Protein AF-A0A8S2FFG0-F1 (afdb_monomer_lite)

Radius of gyration: 12.57 Å; chains: 1; bounding box: 26×32×30 Å

Structure (mmCIF, N/CA/C/O backbone):
data_AF-A0A8S2FFG0-F1
#
_entry.id   AF-A0A8S2FFG0-F1
#
loop_
_atom_site.group_PDB
_atom_site.id
_atom_site.type_symbol
_atom_site.label_atom_id
_atom_site.label_alt_id
_atom_site.label_comp_id
_atom_site.label_asym_id
_atom_site.label_entity_id
_atom_site.label_seq_id
_atom_site.pdbx_PDB_ins_code
_atom_site.Cartn_x
_atom_site.Cartn_y
_atom_site.Cartn_z
_atom_site.occupancy
_atom_site.B_iso_or_equiv
_atom_site.auth_seq_id
_atom_site.auth_comp_id
_atom_site.auth_asym_id
_atom_site.auth_atom_id
_atom_site.pdbx_PDB_model_num
ATOM 1 N N . GLU A 1 1 ? 0.213 -14.951 -8.960 1.00 55.38 1 GLU A N 1
ATOM 2 C CA . GLU A 1 1 ? 1.531 -14.488 -9.467 1.00 55.38 1 GLU A CA 1
ATOM 3 C C . GLU A 1 1 ? 1.613 -12.985 -9.790 1.00 55.38 1 GLU A C 1
ATOM 5 O O . GLU A 1 1 ? 2.652 -12.397 -9.523 1.00 55.38 1 GLU A O 1
ATOM 10 N N . ALA A 1 2 ? 0.573 -12.328 -10.330 1.00 55.78 2 ALA A N 1
ATOM 11 C CA . ALA A 1 2 ? 0.643 -10.909 -10.733 1.00 55.78 2 ALA A CA 1
ATOM 12 C C . ALA A 1 2 ? 1.008 -9.929 -9.596 1.00 55.78 2 ALA A C 1
ATOM 14 O O . ALA A 1 2 ? 1.863 -9.069 -9.787 1.00 55.78 2 ALA A O 1
ATOM 15 N N . ALA A 1 3 ? 0.434 -10.112 -8.401 1.00 56.66 3 ALA A N 1
ATOM 16 C CA . ALA A 1 3 ? 0.767 -9.329 -7.203 1.00 56.66 3 ALA A CA 1
ATOM 17 C C . ALA A 1 3 ? 2.257 -9.425 -6.837 1.00 56.66 3 ALA A C 1
ATOM 19 O O . ALA A 1 3 ? 2.892 -8.440 -6.473 1.00 56.66 3 ALA A O 1
ATOM 20 N N . TRP A 1 4 ? 2.827 -10.621 -6.997 1.00 59.12 4 TRP A N 1
ATOM 21 C CA . TRP A 1 4 ? 4.222 -10.903 -6.680 1.00 59.12 4 TRP A CA 1
ATOM 22 C 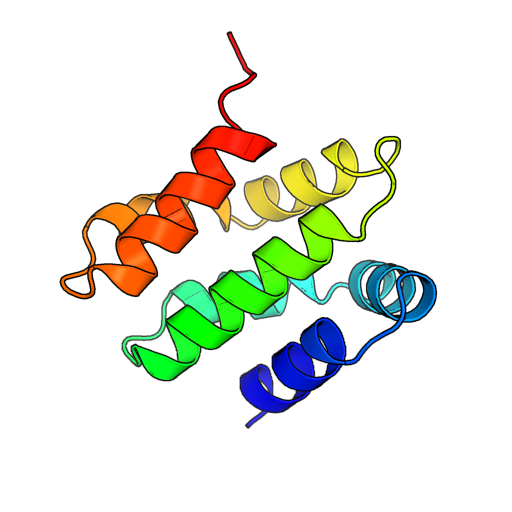C . TRP A 1 4 ? 5.174 -10.248 -7.688 1.00 59.12 4 TRP A C 1
ATOM 24 O O . TRP A 1 4 ? 6.183 -9.666 -7.299 1.00 59.12 4 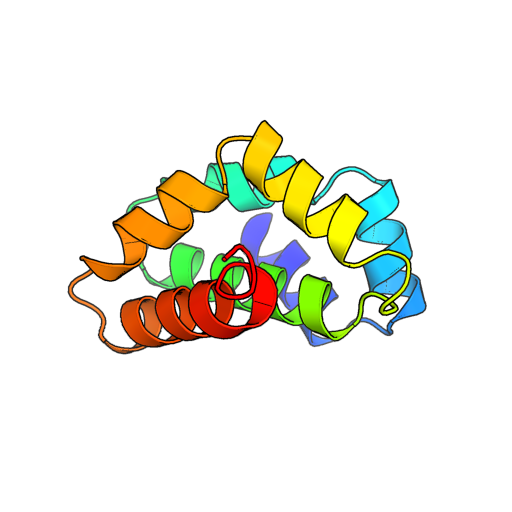TRP A O 1
ATOM 34 N N . CYS A 1 5 ? 4.821 -10.257 -8.979 1.00 57.38 5 CYS A N 1
ATOM 35 C CA . CYS A 1 5 ? 5.570 -9.523 -10.002 1.00 57.38 5 CYS A CA 1
ATOM 36 C C . CYS A 1 5 ? 5.526 -8.007 -9.775 1.00 57.38 5 CYS A C 1
ATOM 38 O O . CYS A 1 5 ? 6.563 -7.358 -9.880 1.00 57.38 5 CYS A O 1
ATOM 40 N N . ILE A 1 6 ? 4.355 -7.448 -9.444 1.00 59.25 6 ILE A N 1
ATOM 41 C CA . ILE A 1 6 ? 4.200 -6.008 -9.188 1.00 59.25 6 ILE A CA 1
ATOM 42 C C . ILE A 1 6 ? 4.984 -5.602 -7.941 1.00 59.25 6 ILE A C 1
ATOM 44 O O . ILE A 1 6 ? 5.737 -4.637 -7.995 1.00 59.25 6 ILE A O 1
ATOM 48 N N . SER A 1 7 ? 4.892 -6.371 -6.855 1.00 60.38 7 SER A N 1
ATOM 49 C CA . SER A 1 7 ? 5.625 -6.069 -5.626 1.00 60.38 7 SER A CA 1
ATOM 50 C C . SER A 1 7 ? 7.136 -6.147 -5.819 1.00 60.38 7 SER A C 1
ATOM 52 O O . SER A 1 7 ? 7.835 -5.198 -5.473 1.00 60.38 7 SER A O 1
ATOM 54 N N . ASN A 1 8 ? 7.648 -7.184 -6.496 1.00 62.22 8 ASN A N 1
ATOM 55 C CA . ASN A 1 8 ? 9.069 -7.265 -6.852 1.00 62.22 8 ASN A CA 1
ATOM 56 C C . ASN A 1 8 ? 9.524 -6.073 -7.709 1.00 62.22 8 ASN A C 1
ATOM 58 O O . ASN A 1 8 ? 10.647 -5.590 -7.546 1.00 62.22 8 ASN A O 1
ATOM 62 N N . LEU A 1 9 ? 8.653 -5.576 -8.590 1.00 57.31 9 LEU A N 1
ATOM 63 C CA . LEU A 1 9 ? 8.925 -4.422 -9.443 1.00 57.31 9 LEU A CA 1
ATOM 64 C C . LEU A 1 9 ? 8.863 -3.096 -8.667 1.00 57.31 9 LEU A C 1
ATOM 66 O O . LEU A 1 9 ? 9.677 -2.222 -8.931 1.00 57.31 9 LEU A O 1
ATOM 70 N N . THR A 1 10 ? 7.991 -2.955 -7.664 1.00 61.06 10 THR A N 1
ATOM 71 C CA . THR A 1 10 ? 7.972 -1.786 -6.761 1.00 61.06 10 THR A CA 1
ATOM 72 C C . THR A 1 10 ? 9.087 -1.815 -5.709 1.00 61.06 10 THR A C 1
ATOM 74 O O . THR A 1 10 ? 9.557 -0.761 -5.290 1.00 61.06 10 THR A O 1
ATOM 77 N N . LEU A 1 11 ? 9.545 -3.009 -5.309 1.00 59.34 11 LEU A N 1
ATOM 78 C CA . LEU A 1 11 ? 10.639 -3.224 -4.354 1.00 59.34 11 LEU A CA 1
ATOM 79 C C . LEU A 1 11 ? 12.019 -3.024 -4.997 1.00 59.34 11 LEU A C 1
ATOM 81 O O . LEU A 1 11 ? 12.933 -2.534 -4.341 1.00 59.34 11 LEU A O 1
ATOM 85 N N . SER A 1 12 ? 12.171 -3.398 -6.273 1.00 60.19 12 SER A N 1
ATOM 86 C CA . SER A 1 12 ? 13.446 -3.314 -7.012 1.00 60.19 12 SER A CA 1
ATOM 87 C C . SER A 1 12 ? 13.472 -2.205 -8.070 1.00 60.19 12 SER A C 1
ATOM 89 O O . SER A 1 12 ? 14.474 -2.038 -8.767 1.00 60.19 12 SER A O 1
ATOM 91 N N . GLY A 1 13 ? 12.363 -1.485 -8.236 1.00 63.09 13 GLY A N 1
ATOM 92 C CA . GLY A 1 13 ? 12.202 -0.437 -9.235 1.00 63.09 13 GLY A CA 1
ATOM 93 C C . GLY A 1 13 ? 12.842 0.876 -8.806 1.00 63.09 13 GLY A C 1
ATOM 94 O O . GLY A 1 13 ? 12.858 1.238 -7.634 1.00 63.09 13 GLY A O 1
ATOM 95 N N . THR A 1 14 ? 13.370 1.608 -9.778 1.00 73.00 14 THR A N 1
ATOM 96 C CA . THR A 1 14 ? 13.810 2.995 -9.595 1.00 73.00 14 THR A CA 1
ATOM 97 C C . THR A 1 14 ? 12.595 3.932 -9.484 1.00 73.00 14 THR A C 1
ATOM 99 O O . THR A 1 14 ? 11.555 3.628 -10.075 1.00 73.00 14 THR A O 1
ATOM 102 N N . PRO A 1 15 ? 12.703 5.106 -8.829 1.00 75.19 15 PRO A N 1
ATOM 103 C CA . PRO A 1 15 ? 11.583 6.050 -8.714 1.00 75.19 15 PRO A CA 1
ATOM 104 C C . PRO A 1 15 ? 10.883 6.394 -10.048 1.00 75.19 15 PRO A C 1
ATOM 106 O O . PRO A 1 15 ? 9.654 6.436 -10.076 1.00 75.19 15 PRO A O 1
ATOM 109 N N . PRO A 1 16 ? 11.597 6.545 -11.187 1.00 77.62 16 PRO A N 1
ATOM 110 C CA . PRO A 1 16 ? 10.957 6.733 -12.492 1.00 77.62 16 PRO A CA 1
ATOM 111 C C . PRO A 1 16 ? 10.122 5.532 -12.959 1.00 77.62 16 PRO A C 1
ATOM 113 O O . PRO A 1 16 ? 9.096 5.712 -13.607 1.00 77.62 16 PRO A O 1
ATOM 116 N N . GLN A 1 17 ? 10.545 4.303 -12.645 1.00 78.38 17 GLN A N 1
ATOM 117 C CA . GLN A 1 17 ? 9.778 3.097 -12.973 1.00 78.38 17 GLN A CA 1
ATOM 118 C C . GLN A 1 17 ? 8.522 3.001 -12.113 1.00 78.38 17 GLN A C 1
ATOM 120 O O . GLN A 1 17 ? 7.469 2.640 -12.625 1.00 78.38 17 GLN A O 1
ATOM 125 N N . VAL A 1 18 ? 8.618 3.363 -10.834 1.00 79.94 18 VAL A N 1
ATOM 126 C CA . VAL A 1 18 ? 7.460 3.405 -9.936 1.00 79.94 18 VAL A CA 1
ATOM 127 C C . VAL A 1 18 ? 6.434 4.422 -10.433 1.00 79.94 18 VAL A C 1
ATOM 129 O O . VAL A 1 18 ? 5.274 4.059 -10.608 1.00 79.94 18 VAL A O 1
ATOM 132 N N . ALA A 1 19 ? 6.864 5.642 -10.768 1.00 79.00 19 ALA A N 1
ATOM 133 C CA . ALA A 1 19 ? 5.985 6.667 -11.333 1.00 79.00 19 ALA A CA 1
ATOM 134 C C . ALA A 1 19 ? 5.298 6.197 -12.627 1.00 79.00 19 ALA A C 1
ATOM 136 O O . ALA A 1 19 ? 4.089 6.344 -12.771 1.00 79.00 19 ALA A O 1
ATOM 137 N N . TYR A 1 20 ? 6.042 5.553 -13.533 1.00 82.19 20 TYR A N 1
ATOM 138 C CA . TYR A 1 20 ? 5.470 4.998 -14.762 1.00 82.19 20 TYR A CA 1
ATOM 139 C C . TYR A 1 20 ? 4.398 3.936 -14.485 1.00 82.19 20 TYR A C 1
ATOM 141 O O . TYR A 1 20 ? 3.374 3.888 -15.155 1.00 82.19 20 TYR A O 1
ATOM 149 N N . VAL A 1 21 ? 4.610 3.073 -13.493 1.00 80.75 21 VAL A N 1
ATOM 150 C CA . VAL A 1 21 ? 3.669 1.996 -13.159 1.00 80.75 21 VAL A CA 1
ATOM 151 C C . VAL A 1 21 ? 2.407 2.550 -12.486 1.00 80.75 21 VAL A C 1
ATOM 153 O O . VAL A 1 21 ? 1.314 2.052 -12.753 1.00 80.75 21 VAL A O 1
ATOM 156 N N . VAL A 1 22 ? 2.531 3.617 -11.691 1.00 84.12 22 VAL A N 1
ATOM 157 C CA . VAL A 1 22 ? 1.382 4.394 -11.194 1.00 84.12 22 VAL A CA 1
ATOM 158 C C . VAL A 1 22 ? 0.595 4.989 -12.363 1.00 84.12 22 VAL A C 1
ATOM 1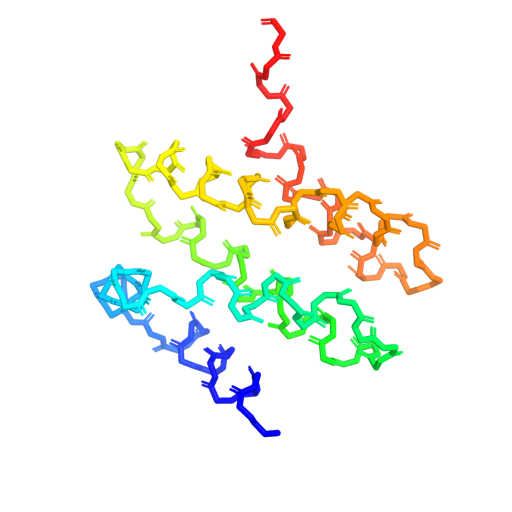60 O O . VAL A 1 22 ? -0.607 4.771 -12.442 1.00 84.12 22 VAL A O 1
ATOM 163 N N . GLU A 1 23 ? 1.265 5.611 -13.340 1.00 83.12 23 GLU A N 1
ATOM 164 C CA . GLU A 1 23 ? 0.620 6.147 -14.553 1.00 83.12 23 GLU A CA 1
ATOM 165 C C . GLU A 1 23 ? -0.079 5.069 -15.408 1.00 83.12 23 GLU A C 1
ATOM 167 O O . GLU A 1 23 ? -0.991 5.380 -16.172 1.00 83.12 23 GLU A O 1
ATOM 172 N N . GLN A 1 24 ? 0.318 3.796 -15.293 1.00 84.00 24 GLN A N 1
ATOM 173 C CA . GLN A 1 24 ? -0.375 2.668 -15.933 1.00 84.00 24 GLN A CA 1
ATOM 174 C C . GLN A 1 24 ? -1.603 2.167 -15.145 1.00 84.00 24 GLN A C 1
ATOM 176 O O . GLN A 1 24 ? -2.244 1.207 -15.574 1.00 84.00 24 GLN A O 1
ATOM 181 N N . GLY A 1 25 ? -1.943 2.784 -14.010 1.00 83.62 25 GLY A N 1
ATOM 182 C CA . GLY A 1 25 ? -3.117 2.435 -13.207 1.00 83.62 25 GLY A CA 1
ATOM 183 C C . GLY A 1 25 ? -2.927 1.184 -12.347 1.00 83.62 25 GLY A C 1
ATOM 184 O O . GLY A 1 25 ? -3.863 0.403 -12.172 1.00 83.62 25 GLY A O 1
ATOM 185 N N . VAL A 1 26 ? -1.719 0.950 -11.815 1.00 85.69 26 VAL A N 1
ATOM 186 C CA . VAL A 1 26 ? -1.433 -0.215 -10.949 1.00 85.69 26 VAL A CA 1
ATOM 187 C C . VAL A 1 26 ? -2.151 -0.165 -9.594 1.00 85.69 26 VAL A C 1
ATOM 189 O O . VAL A 1 26 ? -2.325 -1.205 -8.953 1.00 85.69 26 VAL A O 1
ATOM 192 N N . ILE A 1 27 ? -2.553 1.033 -9.155 1.00 87.69 27 ILE A N 1
ATOM 193 C CA . ILE A 1 27 ? -3.143 1.287 -7.836 1.00 87.69 27 ILE A CA 1
ATOM 194 C C . ILE A 1 27 ? -4.428 0.479 -7.659 1.00 87.69 27 ILE A C 1
ATOM 196 O O . ILE A 1 27 ? -4.550 -0.300 -6.717 1.00 87.69 27 ILE A O 1
ATOM 200 N N . HIS A 1 28 ? -5.337 0.561 -8.628 1.00 87.56 28 HIS A N 1
ATOM 201 C CA . HIS A 1 28 ? -6.613 -0.151 -8.608 1.00 87.56 28 HIS A CA 1
ATOM 202 C C . HIS A 1 28 ? -6.457 -1.682 -8.432 1.00 87.56 28 HIS A C 1
ATOM 204 O O . HIS A 1 28 ? -7.061 -2.249 -7.514 1.00 87.56 28 HIS A O 1
ATOM 210 N N . PRO A 1 29 ? -5.642 -2.390 -9.246 1.00 87.81 29 PRO A N 1
ATOM 211 C CA . PRO A 1 29 ? -5.334 -3.801 -9.027 1.00 87.81 29 PRO A CA 1
ATOM 212 C C . PRO A 1 29 ? -4.739 -4.107 -7.648 1.00 87.81 29 PRO A C 1
ATOM 214 O O . PRO A 1 29 ? -5.139 -5.098 -7.036 1.00 87.81 29 PRO A O 1
ATOM 217 N N . LEU A 1 30 ? -3.813 -3.280 -7.147 1.00 86.56 30 LEU A N 1
ATOM 218 C CA . LEU A 1 30 ? -3.204 -3.466 -5.824 1.00 86.56 30 LEU A CA 1
ATOM 219 C C . LEU A 1 30 ? -4.244 -3.349 -4.709 1.00 86.56 30 LEU A C 1
ATOM 221 O O . LEU A 1 30 ? -4.351 -4.240 -3.867 1.00 86.56 30 LEU A O 1
ATOM 225 N N . CYS A 1 31 ? -5.080 -2.315 -4.750 1.00 89.88 31 CYS A N 1
ATOM 226 C CA . CYS A 1 31 ? -6.160 -2.120 -3.789 1.00 89.88 31 CYS A CA 1
ATOM 227 C C . CYS A 1 31 ? -7.210 -3.237 -3.867 1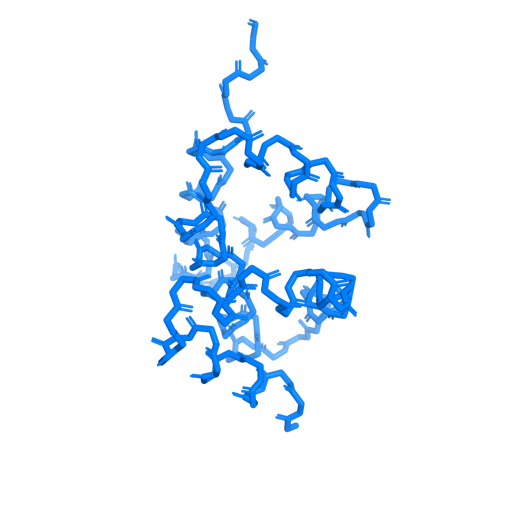.00 89.88 31 CYS A C 1
ATOM 229 O O . CYS A 1 31 ? -7.826 -3.586 -2.862 1.00 89.88 31 CYS A O 1
ATOM 231 N N . ASN A 1 32 ? -7.429 -3.850 -5.033 1.00 87.94 32 ASN A N 1
ATOM 232 C CA . ASN A 1 32 ? -8.308 -5.015 -5.147 1.00 87.94 32 ASN A CA 1
ATOM 233 C C . ASN A 1 32 ? -7.719 -6.268 -4.468 1.00 87.94 32 ASN A C 1
ATOM 235 O O . ASN A 1 32 ? -8.443 -7.061 -3.866 1.00 87.94 32 ASN A O 1
ATOM 239 N N . LEU A 1 33 ? -6.395 -6.428 -4.508 1.00 86.44 33 LEU A N 1
ATOM 240 C CA . LEU A 1 33 ? -5.700 -7.550 -3.873 1.00 86.44 33 LEU A CA 1
ATOM 241 C C . LEU A 1 33 ? -5.700 -7.474 -2.338 1.00 86.44 33 LEU A C 1
ATOM 243 O O . LEU A 1 33 ? -5.605 -8.515 -1.692 1.00 86.44 33 LEU A O 1
ATOM 247 N N . LEU A 1 34 ? -5.909 -6.290 -1.750 1.00 86.81 34 LEU A N 1
ATOM 248 C CA . LEU A 1 34 ? -6.078 -6.121 -0.298 1.00 86.81 34 LEU A CA 1
ATOM 249 C C . LEU A 1 34 ? -7.341 -6.801 0.268 1.00 86.81 34 LEU A C 1
ATOM 251 O O . LEU A 1 34 ? -7.495 -6.897 1.480 1.00 86.81 34 LEU A O 1
ATOM 255 N N . GLN A 1 35 ? -8.251 -7.285 -0.586 1.00 83.75 35 GLN A N 1
ATOM 256 C CA . GLN A 1 35 ? -9.425 -8.064 -0.166 1.00 83.75 35 GLN A CA 1
ATOM 257 C C . GLN A 1 35 ? -9.166 -9.576 -0.098 1.00 83.75 35 GLN A C 1
ATOM 259 O O . GLN A 1 35 ? -10.061 -10.338 0.263 1.00 83.75 35 GLN A O 1
ATOM 264 N N . GLN A 1 36 ? -7.978 -10.038 -0.494 1.00 81.25 36 GLN A N 1
ATOM 265 C CA . GLN A 1 36 ? -7.645 -11.460 -0.457 1.00 81.25 36 GLN A CA 1
ATOM 266 C C . GLN A 1 36 ? -7.389 -11.931 0.981 1.00 81.25 36 GLN A C 1
ATOM 268 O O . GLN A 1 36 ? -6.977 -11.164 1.842 1.00 81.25 36 GLN A O 1
ATOM 273 N N . HIS A 1 37 ? -7.598 -13.223 1.241 1.00 77.81 37 HIS A N 1
ATOM 274 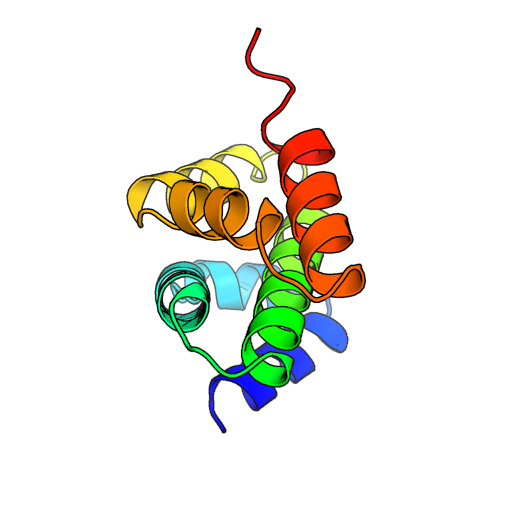C CA . HIS A 1 37 ? -7.369 -13.819 2.566 1.00 77.81 37 HIS A CA 1
ATOM 275 C C . HIS A 1 37 ? -5.926 -14.294 2.796 1.00 77.81 37 HIS A C 1
ATOM 277 O O . HIS A 1 37 ? -5.590 -14.736 3.893 1.00 77.81 37 HIS A O 1
ATOM 283 N N . ASP A 1 38 ? -5.080 -14.255 1.767 1.00 86.88 38 ASP A N 1
ATOM 284 C CA . ASP A 1 38 ? -3.700 -14.720 1.863 1.00 86.88 38 ASP A CA 1
ATOM 285 C C . ASP A 1 38 ? -2.811 -13.630 2.476 1.00 86.88 38 ASP A C 1
ATOM 287 O O . ASP A 1 38 ? -2.545 -12.601 1.854 1.00 86.88 38 ASP A O 1
ATOM 291 N N . ALA A 1 39 ? -2.329 -13.878 3.696 1.00 86.75 39 ALA A N 1
ATOM 292 C CA . ALA A 1 39 ? -1.479 -12.950 4.433 1.00 86.75 39 ALA A CA 1
ATOM 293 C C . ALA A 1 39 ? -0.201 -12.564 3.669 1.00 86.75 39 ALA A C 1
ATOM 295 O O . ALA A 1 39 ? 0.217 -11.412 3.748 1.00 86.75 39 ALA A O 1
ATOM 296 N N . GLN A 1 40 ? 0.395 -13.479 2.895 1.00 85.00 40 GLN A N 1
ATOM 297 C CA . GLN A 1 40 ? 1.583 -13.154 2.103 1.00 85.00 40 GLN A CA 1
ATOM 298 C C . GLN A 1 40 ? 1.237 -12.173 0.986 1.00 85.00 40 GLN A C 1
ATOM 300 O O . GLN A 1 40 ? 1.981 -11.229 0.741 1.00 85.00 40 GLN A O 1
ATOM 305 N N . VAL A 1 41 ? 0.090 -12.360 0.328 1.00 85.38 41 VAL A N 1
ATOM 306 C CA . VAL A 1 41 ? -0.383 -11.437 -0.713 1.00 85.38 41 VAL A CA 1
ATOM 307 C C . VAL A 1 41 ? -0.684 -10.065 -0.118 1.00 85.38 41 VAL A C 1
ATOM 309 O O . VAL A 1 41 ? -0.297 -9.059 -0.709 1.00 85.38 41 VAL A O 1
ATOM 312 N N . LEU A 1 42 ? -1.321 -10.016 1.054 1.00 89.00 42 LEU A N 1
ATOM 313 C CA . LEU A 1 42 ? -1.624 -8.766 1.750 1.00 89.00 42 LEU A CA 1
ATOM 314 C C . LEU A 1 42 ? -0.353 -7.984 2.100 1.00 89.00 42 LEU A C 1
ATOM 316 O O . LEU A 1 42 ? -0.268 -6.807 1.762 1.00 89.00 42 LEU A O 1
ATOM 320 N N . GLN A 1 43 ? 0.651 -8.640 2.691 1.00 87.31 43 GLN A N 1
ATOM 321 C CA . GLN A 1 43 ? 1.951 -8.021 2.993 1.00 87.31 43 GLN A CA 1
ATOM 322 C C . GLN A 1 43 ? 2.609 -7.453 1.736 1.00 87.31 43 GLN A C 1
ATOM 324 O O . GLN A 1 43 ? 2.956 -6.280 1.677 1.00 87.31 43 GLN A O 1
ATOM 329 N N . VAL A 1 44 ? 2.685 -8.272 0.689 1.00 86.62 44 VAL A N 1
ATOM 330 C CA . VAL A 1 44 ? 3.269 -7.922 -0.611 1.00 86.62 44 VAL A CA 1
ATOM 331 C C . VAL A 1 44 ? 2.580 -6.706 -1.244 1.00 86.62 44 VAL A C 1
ATOM 333 O O . VAL A 1 44 ? 3.250 -5.882 -1.873 1.00 86.62 44 VAL A O 1
ATOM 336 N N . CYS A 1 45 ? 1.261 -6.575 -1.080 1.00 89.12 45 CYS A N 1
ATOM 337 C CA . CYS A 1 45 ? 0.493 -5.432 -1.573 1.00 89.12 45 CYS A CA 1
ATOM 338 C C . CYS A 1 45 ? 0.689 -4.181 -0.710 1.00 89.12 45 CYS A C 1
ATOM 340 O O . CYS A 1 45 ? 0.871 -3.099 -1.264 1.00 89.12 45 CYS A O 1
ATOM 342 N N . LEU A 1 46 ? 0.693 -4.317 0.620 1.00 90.31 46 LEU A N 1
ATOM 343 C CA . LEU A 1 46 ? 0.970 -3.208 1.537 1.00 90.31 46 LEU A CA 1
ATOM 344 C C . LEU A 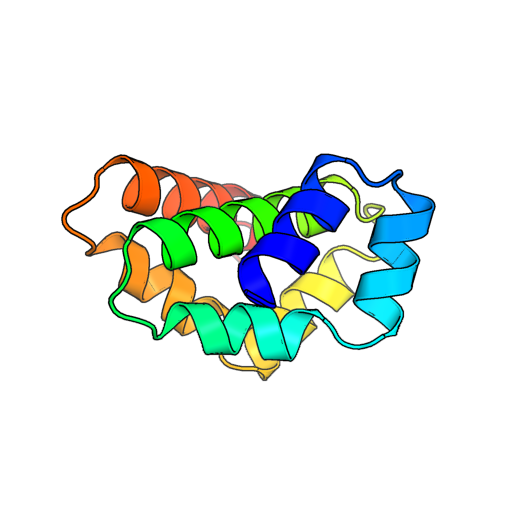1 46 ? 2.380 -2.647 1.325 1.00 90.31 46 LEU A C 1
ATOM 346 O O . LEU A 1 46 ? 2.542 -1.433 1.228 1.00 90.31 46 LEU A O 1
ATOM 350 N N . ASP A 1 47 ? 3.381 -3.512 1.155 1.00 88.62 47 ASP A N 1
ATOM 351 C CA . ASP A 1 47 ? 4.751 -3.107 0.828 1.00 88.62 47 ASP A CA 1
ATOM 352 C C . ASP A 1 47 ? 4.831 -2.365 -0.506 1.00 88.62 47 ASP A C 1
ATOM 354 O O . ASP A 1 47 ? 5.528 -1.353 -0.619 1.00 88.62 47 ASP A O 1
ATOM 358 N N . ALA A 1 48 ? 4.103 -2.839 -1.522 1.00 87.25 48 ALA A N 1
ATOM 359 C CA . ALA A 1 48 ? 4.054 -2.180 -2.821 1.00 87.25 48 ALA A CA 1
ATOM 360 C C . ALA A 1 48 ? 3.445 -0.774 -2.713 1.00 87.25 48 ALA A C 1
ATOM 362 O O . ALA A 1 48 ? 4.036 0.185 -3.208 1.00 87.25 48 ALA A O 1
ATOM 363 N N . ILE A 1 49 ? 2.310 -0.638 -2.021 1.00 89.00 49 ILE A N 1
ATOM 364 C CA . ILE A 1 49 ? 1.629 0.647 -1.803 1.00 89.00 49 ILE A CA 1
ATOM 365 C C . ILE A 1 49 ? 2.525 1.604 -1.012 1.00 89.00 49 ILE A C 1
ATOM 367 O O . ILE A 1 49 ? 2.730 2.744 -1.427 1.00 89.00 49 ILE A O 1
ATOM 371 N N . HIS A 1 50 ? 3.130 1.137 0.081 1.00 89.00 50 HIS A N 1
ATOM 372 C CA . HIS A 1 50 ? 4.031 1.953 0.889 1.00 89.00 50 HIS A CA 1
ATOM 373 C C . HIS A 1 50 ? 5.247 2.425 0.080 1.00 89.00 50 HIS A C 1
ATOM 375 O O . HIS A 1 50 ? 5.625 3.595 0.148 1.00 89.00 50 HIS A O 1
ATOM 381 N N . ASN A 1 51 ? 5.848 1.549 -0.729 1.00 87.25 51 ASN A N 1
ATOM 382 C CA . ASN A 1 51 ? 6.978 1.921 -1.575 1.00 87.25 51 ASN A CA 1
ATOM 383 C C . ASN A 1 51 ? 6.595 2.891 -2.688 1.00 87.25 51 ASN A C 1
ATOM 385 O O . ASN A 1 51 ? 7.388 3.786 -2.979 1.00 87.25 51 ASN A O 1
ATOM 389 N N . ILE A 1 52 ? 5.409 2.741 -3.283 1.00 87.75 52 ILE A N 1
ATOM 390 C CA . ILE A 1 52 ? 4.874 3.707 -4.245 1.00 87.75 52 ILE A CA 1
ATOM 391 C C . ILE A 1 52 ? 4.782 5.079 -3.579 1.00 87.75 52 ILE A C 1
ATOM 393 O O . ILE A 1 52 ? 5.468 6.001 -4.006 1.00 87.75 52 ILE A O 1
ATOM 397 N N . LEU A 1 53 ? 4.049 5.191 -2.471 1.00 88.25 53 LEU A N 1
ATOM 398 C CA . LEU A 1 53 ? 3.860 6.455 -1.752 1.00 88.25 53 LEU A CA 1
ATOM 399 C C . LEU A 1 53 ? 5.180 7.072 -1.263 1.00 88.25 53 LEU A C 1
ATOM 401 O O . LEU A 1 53 ? 5.322 8.289 -1.188 1.00 88.25 53 LEU A O 1
ATOM 405 N N . LYS A 1 54 ? 6.176 6.245 -0.931 1.00 87.06 54 LYS A N 1
ATOM 406 C CA . LYS A 1 54 ? 7.511 6.694 -0.512 1.00 87.06 54 LYS A CA 1
ATOM 407 C C . LYS A 1 54 ? 8.380 7.193 -1.670 1.00 87.06 54 LYS A C 1
ATOM 409 O O . LYS A 1 54 ? 9.242 8.040 -1.441 1.00 87.06 54 LYS A O 1
ATOM 414 N N . GLN A 1 55 ? 8.223 6.631 -2.867 1.00 85.25 55 GLN A N 1
ATOM 415 C CA . GLN A 1 55 ? 9.013 6.990 -4.050 1.00 85.25 55 GLN A CA 1
ATOM 416 C C . GLN A 1 55 ? 8.332 8.042 -4.932 1.00 85.25 55 GLN A C 1
ATOM 418 O O . GLN A 1 55 ? 9.006 8.665 -5.755 1.00 85.25 55 GLN A O 1
ATOM 423 N N . THR A 1 56 ? 7.031 8.259 -4.755 1.00 84.56 56 THR A N 1
ATOM 424 C CA . THR A 1 56 ? 6.298 9.362 -5.372 1.00 84.56 56 THR A CA 1
ATOM 425 C C . THR A 1 56 ? 6.831 10.697 -4.855 1.00 84.56 56 THR A C 1
ATOM 427 O O . THR A 1 56 ? 7.107 10.873 -3.668 1.00 84.56 56 THR A O 1
ATOM 430 N N . ALA A 1 57 ? 7.020 11.644 -5.772 1.00 82.69 57 ALA A N 1
ATOM 431 C CA . ALA A 1 57 ? 7.453 12.991 -5.430 1.00 82.69 57 ALA A CA 1
ATOM 432 C C . ALA A 1 57 ? 6.364 13.713 -4.621 1.00 82.69 57 ALA A C 1
ATOM 434 O O . ALA A 1 57 ? 5.180 13.496 -4.859 1.00 82.69 57 ALA A O 1
ATOM 435 N N . ALA A 1 58 ? 6.756 14.569 -3.673 1.00 82.31 58 ALA A N 1
ATOM 436 C CA . ALA A 1 58 ? 5.825 15.193 -2.727 1.00 82.31 58 ALA A CA 1
ATOM 437 C C . ALA A 1 58 ? 4.686 15.984 -3.395 1.00 82.31 58 ALA A C 1
ATOM 439 O O . ALA A 1 58 ? 3.601 16.055 -2.840 1.00 82.31 58 ALA A O 1
ATOM 440 N N . ASP A 1 59 ? 4.916 16.526 -4.591 1.00 84.75 59 ASP A N 1
ATOM 441 C CA . ASP A 1 59 ? 3.928 17.241 -5.406 1.00 84.75 59 ASP A CA 1
ATOM 442 C C . ASP A 1 59 ? 2.857 16.339 -6.040 1.00 84.75 59 ASP A C 1
ATOM 444 O O . ASP A 1 59 ? 1.846 16.850 -6.505 1.00 84.75 59 ASP A O 1
ATOM 448 N N . LYS A 1 60 ? 3.080 15.021 -6.068 1.00 83.62 60 LYS A N 1
ATOM 449 C CA . LYS A 1 60 ? 2.164 14.014 -6.627 1.00 83.62 60 LYS A CA 1
ATOM 450 C C . LYS A 1 60 ? 1.659 13.011 -5.592 1.00 83.62 60 LYS A C 1
ATOM 452 O O . LYS A 1 60 ? 0.928 12.092 -5.949 1.00 83.62 60 LYS A O 1
ATOM 457 N N . ILE A 1 61 ? 2.088 13.120 -4.331 1.00 87.75 61 ILE A N 1
ATOM 458 C CA . ILE A 1 61 ? 1.634 12.201 -3.279 1.00 87.75 61 ILE A CA 1
ATOM 459 C C . ILE A 1 61 ? 0.119 12.323 -3.105 1.00 87.75 61 ILE A C 1
ATOM 461 O O . ILE A 1 61 ? -0.538 11.289 -3.068 1.00 87.75 61 ILE A O 1
ATOM 465 N N . ASP A 1 62 ? -0.415 13.548 -3.098 1.00 88.56 62 ASP A N 1
ATOM 466 C CA . ASP A 1 62 ? -1.850 13.815 -2.937 1.00 88.56 62 ASP A CA 1
ATOM 467 C C . ASP A 1 62 ? -2.699 13.200 -4.064 1.00 88.56 62 ASP A C 1
ATOM 469 O O . ASP A 1 62 ? -3.772 12.653 -3.814 1.00 88.56 62 ASP A O 1
ATOM 473 N N . ASP A 1 63 ? -2.201 13.218 -5.306 1.00 89.75 63 ASP A N 1
ATOM 474 C CA . ASP A 1 63 ? -2.874 12.578 -6.444 1.00 89.75 63 ASP A CA 1
ATOM 475 C C . ASP A 1 63 ? -2.979 11.057 -6.234 1.00 89.75 63 ASP A C 1
ATOM 477 O O . ASP A 1 63 ? -4.025 10.451 -6.467 1.00 89.75 63 ASP A O 1
ATOM 481 N N . VAL A 1 64 ? -1.896 10.431 -5.759 1.00 89.62 64 VAL A N 1
ATOM 482 C CA . VAL A 1 64 ? -1.845 8.979 -5.531 1.00 89.62 64 VAL A CA 1
ATOM 483 C C . VAL A 1 64 ? -2.679 8.572 -4.319 1.00 89.62 64 VAL A C 1
ATOM 485 O O . VAL A 1 64 ? -3.360 7.548 -4.372 1.00 89.62 64 VAL A O 1
ATOM 488 N N . THR A 1 65 ? -2.644 9.336 -3.225 1.00 91.00 65 THR A N 1
ATOM 489 C CA . THR A 1 65 ? -3.463 9.045 -2.039 1.00 91.00 65 THR A CA 1
ATOM 490 C C . THR A 1 65 ? -4.949 9.191 -2.346 1.00 91.00 65 THR A C 1
ATOM 492 O O . THR A 1 65 ? -5.721 8.327 -1.923 1.00 91.00 65 THR A O 1
ATOM 495 N N . THR A 1 66 ? -5.320 10.196 -3.148 1.00 91.44 66 THR A N 1
ATOM 496 C CA . THR A 1 66 ? -6.682 10.392 -3.664 1.00 91.44 66 THR A CA 1
ATOM 497 C C . THR A 1 66 ? -7.110 9.218 -4.545 1.00 91.44 66 THR A C 1
ATOM 499 O O . THR A 1 66 ? -8.187 8.664 -4.346 1.00 91.44 66 THR A O 1
ATOM 502 N N . GLU A 1 67 ? -6.263 8.755 -5.472 1.00 91.19 67 GLU A N 1
ATOM 503 C CA . GLU A 1 67 ? -6.588 7.597 -6.322 1.00 91.19 67 GLU A CA 1
ATOM 504 C C . GLU A 1 67 ? -6.805 6.313 -5.494 1.00 91.19 67 GLU A C 1
ATOM 506 O O . GLU A 1 67 ? -7.701 5.508 -5.777 1.00 91.19 67 GLU A O 1
ATOM 511 N N . ILE A 1 68 ? -6.006 6.114 -4.438 1.00 91.38 68 ILE A N 1
ATOM 512 C CA . ILE A 1 68 ? -6.183 5.003 -3.492 1.00 91.38 68 ILE A CA 1
ATOM 513 C C . ILE A 1 68 ? -7.529 5.121 -2.763 1.00 91.38 68 ILE A C 1
ATOM 515 O O . ILE A 1 68 ? -8.201 4.109 -2.564 1.00 91.38 68 ILE A O 1
ATOM 519 N N . GLU A 1 69 ? -7.939 6.322 -2.366 1.00 91.81 69 GLU A N 1
ATOM 520 C CA . GLU A 1 69 ? -9.221 6.552 -1.698 1.00 91.81 69 GLU A CA 1
ATOM 521 C C . GLU A 1 69 ? -10.409 6.313 -2.643 1.00 91.81 69 GLU A C 1
ATOM 523 O O . GLU A 1 69 ? -11.310 5.541 -2.314 1.00 91.81 69 GLU A O 1
ATOM 528 N N . GLU A 1 70 ? -10.372 6.867 -3.858 1.00 91.50 70 GLU A N 1
ATOM 529 C CA . GLU A 1 70 ? -11.444 6.738 -4.856 1.00 91.50 70 GLU A CA 1
ATOM 530 C C . GLU A 1 70 ? -11.724 5.280 -5.252 1.00 91.50 70 GLU A C 1
ATOM 532 O O . GLU A 1 70 ? -12.867 4.908 -5.533 1.00 91.50 70 GLU A O 1
ATOM 537 N N . CYS A 1 71 ? -10.699 4.421 -5.243 1.00 90.00 71 CYS A N 1
ATOM 538 C CA . CYS A 1 71 ? -10.859 2.992 -5.514 1.00 90.00 71 CYS A CA 1
ATOM 539 C C . CYS A 1 71 ? -11.247 2.155 -4.275 1.00 90.00 71 CYS A C 1
ATOM 541 O O . CYS A 1 71 ? -11.293 0.917 -4.345 1.00 90.00 71 CYS A O 1
ATOM 543 N N . GLY A 1 72 ? -11.527 2.806 -3.140 1.00 91.31 72 GLY A N 1
ATOM 544 C CA . GLY A 1 72 ? -11.846 2.171 -1.859 1.00 91.31 72 GLY A CA 1
ATOM 545 C C . GLY A 1 72 ? -10.660 1.411 -1.262 1.00 91.31 72 GLY A C 1
ATOM 546 O O . GLY A 1 72 ? -10.837 0.406 -0.573 1.00 91.31 72 GLY A O 1
ATOM 547 N N . GLY A 1 73 ? -9.434 1.807 -1.606 1.00 92.00 73 GLY A N 1
ATOM 548 C CA . GLY A 1 73 ? -8.202 1.240 -1.072 1.00 92.00 73 GLY A CA 1
ATOM 549 C C . GLY A 1 73 ? -7.982 1.611 0.390 1.00 92.00 73 GLY A C 1
ATOM 550 O O . GLY A 1 73 ? -7.585 0.742 1.164 1.00 92.00 73 GLY A O 1
ATOM 551 N N . LEU A 1 74 ? -8.302 2.852 0.774 1.00 93.31 74 LEU A N 1
ATOM 552 C CA . LEU A 1 74 ? -8.151 3.345 2.146 1.00 93.31 74 LEU A CA 1
ATOM 553 C C . LEU A 1 74 ? -8.957 2.501 3.146 1.00 93.31 74 LEU A C 1
ATOM 555 O O . LEU A 1 74 ? -8.361 1.915 4.047 1.00 93.31 74 LEU A O 1
ATOM 559 N N . ASP A 1 75 ? -10.257 2.303 2.903 1.00 93.12 75 ASP A N 1
ATOM 560 C CA . ASP A 1 75 ? -11.133 1.463 3.743 1.00 93.12 75 ASP A CA 1
ATOM 561 C C . ASP A 1 75 ? -10.569 0.045 3.956 1.00 93.12 75 ASP A C 1
ATOM 563 O O . ASP A 1 75 ? -10.703 -0.574 5.016 1.00 93.12 75 ASP A O 1
ATOM 567 N N . LYS A 1 76 ? -9.927 -0.513 2.922 1.00 92.81 76 LYS A N 1
ATOM 568 C CA . LYS A 1 76 ? -9.327 -1.851 2.989 1.00 92.81 76 LYS A CA 1
ATOM 569 C C . LYS A 1 76 ? -8.068 -1.846 3.845 1.00 92.81 76 LYS A C 1
ATOM 571 O O . LYS A 1 76 ? -7.880 -2.783 4.615 1.00 92.81 76 LYS A O 1
ATOM 576 N N . ILE A 1 77 ? -7.224 -0.821 3.719 1.00 93.06 77 ILE A N 1
ATOM 577 C CA . ILE A 1 77 ? -6.026 -0.655 4.552 1.00 93.06 77 ILE A CA 1
ATOM 578 C C . ILE A 1 77 ? -6.441 -0.465 6.017 1.00 93.06 77 ILE A C 1
ATOM 580 O O . ILE A 1 77 ? -5.877 -1.120 6.890 1.00 93.06 77 ILE A O 1
ATOM 584 N N . GLU A 1 78 ? -7.482 0.320 6.292 1.00 92.88 78 GLU A N 1
ATOM 585 C CA . GLU A 1 78 ? -8.043 0.460 7.642 1.00 92.88 78 GLU A CA 1
ATOM 586 C C . GLU A 1 78 ? -8.533 -0.880 8.197 1.00 92.88 78 GLU A C 1
ATOM 588 O O . GLU A 1 78 ? -8.197 -1.262 9.318 1.00 92.88 78 GLU A O 1
ATOM 593 N N . ASN A 1 79 ? -9.259 -1.666 7.399 1.00 92.38 79 ASN A N 1
ATOM 594 C CA . ASN A 1 79 ? -9.716 -2.985 7.831 1.00 92.38 79 ASN A CA 1
ATOM 595 C C . ASN A 1 79 ? -8.548 -3.938 8.160 1.00 92.38 79 ASN A C 1
ATOM 597 O O . ASN A 1 79 ? -8.658 -4.767 9.068 1.00 92.38 79 ASN A O 1
ATOM 601 N N . LEU A 1 80 ? -7.408 -3.804 7.473 1.00 92.00 80 LEU A N 1
ATOM 602 C CA . LEU A 1 80 ? -6.199 -4.585 7.752 1.00 92.00 80 LEU A CA 1
ATOM 603 C C . LEU A 1 80 ? -5.558 -4.250 9.106 1.00 92.00 80 LEU A C 1
ATOM 605 O O . LEU A 1 80 ? -4.820 -5.081 9.636 1.00 92.00 80 LEU A O 1
ATOM 609 N N . GLN A 1 81 ? -5.917 -3.132 9.744 1.00 92.44 81 GLN A N 1
ATOM 610 C CA . GLN A 1 81 ? -5.551 -2.871 11.139 1.00 92.44 81 GLN A CA 1
ATOM 611 C C . GLN A 1 81 ? -6.260 -3.812 12.139 1.00 92.44 81 GLN A C 1
ATOM 613 O O . GLN A 1 81 ? -5.897 -3.879 13.309 1.00 92.44 81 GLN A O 1
ATOM 618 N N . ASN A 1 82 ? -7.250 -4.596 11.709 1.00 91.88 82 ASN A N 1
ATOM 619 C CA . ASN A 1 82 ? -7.851 -5.649 12.536 1.00 91.88 82 ASN A CA 1
ATOM 620 C C . ASN A 1 82 ? -7.275 -7.043 12.233 1.00 91.88 82 ASN A C 1
ATOM 622 O O . ASN A 1 82 ? -7.756 -8.050 12.760 1.00 91.88 82 ASN A O 1
ATOM 626 N N . HIS A 1 83 ? -6.269 -7.134 11.358 1.00 92.75 83 HIS A N 1
ATOM 627 C CA . HIS A 1 83 ? -5.705 -8.408 10.934 1.00 92.75 83 HIS A CA 1
ATOM 628 C C . HIS A 1 83 ? -4.883 -9.063 12.069 1.00 92.75 83 HIS A C 1
ATOM 630 O O . HIS A 1 83 ? -4.122 -8.380 12.752 1.00 92.75 83 HIS A O 1
ATOM 636 N N . PRO A 1 84 ? -4.953 -10.398 12.268 1.00 91.00 84 PRO A N 1
ATOM 637 C CA . PRO A 1 84 ? -4.234 -11.085 13.352 1.00 91.00 84 PRO A CA 1
ATOM 638 C C . PRO A 1 84 ? -2.703 -11.066 13.211 1.00 91.00 84 PRO A C 1
ATOM 640 O O . PRO A 1 84 ? -1.989 -11.350 14.171 1.00 91.00 84 PRO A O 1
ATOM 643 N N . SER A 1 85 ? -2.189 -10.769 12.014 1.00 92.00 85 SER A N 1
ATOM 644 C CA . SER A 1 85 ? -0.753 -10.567 11.795 1.00 92.00 85 SER A CA 1
ATOM 645 C C . SER A 1 85 ? -0.353 -9.163 12.231 1.00 92.00 85 SER A C 1
ATOM 647 O O . SER A 1 85 ? -0.765 -8.182 11.614 1.00 92.00 85 SER A O 1
ATOM 649 N N . GLN A 1 86 ? 0.506 -9.087 13.247 1.00 91.69 86 GLN A N 1
ATOM 650 C CA . GLN A 1 86 ? 1.047 -7.829 13.757 1.00 91.69 86 GLN A CA 1
ATOM 651 C C . GLN A 1 86 ? 1.824 -7.042 12.690 1.00 91.69 86 GLN A C 1
ATOM 653 O O . GLN A 1 86 ? 1.823 -5.818 12.712 1.00 91.69 86 GLN A O 1
ATOM 658 N N . GLU A 1 87 ? 2.471 -7.731 11.751 1.00 90.38 87 GLU A N 1
ATOM 659 C CA . GLU A 1 87 ? 3.238 -7.090 10.680 1.00 90.38 87 GLU A CA 1
ATOM 660 C C . GLU A 1 87 ? 2.315 -6.359 9.693 1.00 90.38 87 GLU A C 1
ATOM 662 O O . GLU A 1 87 ? 2.543 -5.193 9.392 1.00 90.38 87 GLU A O 1
ATOM 667 N N . ILE A 1 88 ? 1.211 -7.004 9.293 1.00 92.31 88 ILE A N 1
ATOM 668 C CA . ILE A 1 88 ? 0.174 -6.400 8.436 1.00 92.31 88 ILE A CA 1
ATOM 669 C C . ILE A 1 88 ? -0.475 -5.209 9.142 1.00 92.31 88 ILE A C 1
ATOM 671 O O . ILE A 1 88 ? -0.629 -4.148 8.541 1.00 92.31 88 ILE A O 1
ATOM 675 N N . TYR A 1 89 ? -0.817 -5.380 10.423 1.00 93.81 89 TYR A N 1
ATOM 676 C CA . TYR A 1 89 ? -1.342 -4.303 11.257 1.00 93.81 89 TYR A CA 1
ATOM 677 C C . TYR A 1 89 ? -0.409 -3.090 11.254 1.00 93.81 89 TYR A C 1
ATOM 679 O O . TYR A 1 89 ? -0.843 -1.981 10.957 1.00 93.81 89 TYR A O 1
ATOM 687 N N . GLN A 1 90 ? 0.873 -3.309 11.561 1.00 93.19 90 GLN A N 1
ATOM 688 C CA . GLN A 1 90 ? 1.842 -2.228 11.691 1.00 93.19 90 GLN A CA 1
ATOM 689 C C . GLN A 1 90 ? 2.043 -1.503 10.360 1.00 93.19 90 GLN A C 1
ATOM 691 O O . GLN A 1 90 ? 2.034 -0.280 10.331 1.00 93.19 90 GLN A O 1
ATOM 696 N N . GLN A 1 91 ? 2.160 -2.238 9.251 1.00 91.56 91 GLN A N 1
ATOM 697 C CA . GLN A 1 91 ? 2.297 -1.636 7.923 1.00 91.56 91 GLN A CA 1
ATOM 698 C C . GLN A 1 91 ? 1.075 -0.790 7.549 1.00 91.56 91 GLN A C 1
ATOM 700 O O . GLN A 1 91 ? 1.230 0.331 7.071 1.00 91.56 91 GLN A O 1
ATOM 705 N N . ALA A 1 92 ? -0.137 -1.307 7.773 1.00 93.69 92 ALA A N 1
ATOM 706 C CA . ALA A 1 92 ? -1.365 -0.564 7.507 1.00 93.69 92 ALA A CA 1
ATOM 707 C C . ALA A 1 92 ? -1.457 0.703 8.372 1.00 93.69 92 ALA A C 1
ATOM 709 O O . ALA A 1 92 ? -1.802 1.775 7.874 1.00 93.69 92 ALA A O 1
ATOM 710 N N . PHE A 1 93 ? -1.101 0.589 9.653 1.00 93.31 93 PHE A N 1
ATOM 711 C CA . PHE A 1 93 ? -1.029 1.711 10.581 1.00 93.31 93 PHE A CA 1
ATOM 712 C C . PHE A 1 93 ? -0.035 2.781 10.124 1.00 93.31 93 PHE A C 1
ATOM 714 O O . PHE A 1 93 ? -0.425 3.936 9.998 1.00 93.31 93 PHE A O 1
ATOM 721 N N . ASP A 1 94 ? 1.196 2.399 9.784 1.00 92.06 94 ASP A N 1
ATOM 722 C CA . ASP A 1 94 ? 2.236 3.336 9.351 1.00 92.06 94 ASP A CA 1
ATOM 723 C C . ASP A 1 94 ? 1.839 4.091 8.070 1.00 92.06 94 ASP A C 1
ATOM 725 O O . ASP A 1 94 ? 2.130 5.281 7.934 1.00 92.06 94 ASP A O 1
ATOM 729 N N . ILE A 1 95 ? 1.168 3.421 7.121 1.00 91.81 95 ILE A N 1
ATOM 730 C CA . ILE A 1 95 ? 0.670 4.061 5.893 1.00 91.81 95 ILE A CA 1
ATOM 731 C C . ILE A 1 95 ? -0.390 5.115 6.238 1.00 91.81 95 ILE A C 1
ATOM 733 O O . ILE A 1 95 ? -0.299 6.253 5.775 1.00 91.81 95 ILE A O 1
ATOM 737 N N . ILE A 1 96 ? -1.377 4.760 7.064 1.00 92.00 96 ILE A N 1
ATOM 738 C CA . ILE A 1 96 ? -2.458 5.676 7.453 1.00 92.00 96 ILE A CA 1
ATOM 739 C C . ILE A 1 96 ? -1.911 6.850 8.273 1.00 92.00 96 ILE A C 1
ATOM 741 O O . ILE A 1 96 ? -2.233 8.005 7.988 1.00 92.00 96 ILE A O 1
ATOM 745 N N . GLU A 1 97 ? -1.035 6.585 9.245 1.00 91.19 97 GLU A N 1
ATOM 746 C CA . GLU A 1 97 ? -0.415 7.621 10.075 1.00 91.19 97 GLU A CA 1
ATOM 747 C C . GLU A 1 97 ? 0.354 8.633 9.221 1.00 91.19 97 GLU A C 1
ATOM 749 O O . GLU A 1 97 ? 0.246 9.844 9.397 1.00 91.19 97 GLU A O 1
ATOM 754 N N . LYS A 1 98 ? 1.125 8.140 8.254 1.00 89.81 98 LYS A N 1
ATOM 755 C CA . LYS A 1 98 ? 2.055 8.979 7.509 1.00 89.81 98 LYS A CA 1
ATOM 756 C C . LYS A 1 98 ? 1.420 9.749 6.357 1.00 89.81 98 LYS A C 1
ATOM 758 O O . LYS A 1 98 ? 1.886 10.846 6.058 1.00 89.81 98 LYS A O 1
ATOM 763 N N . TYR A 1 99 ? 0.432 9.161 5.685 1.00 89.44 99 TYR A N 1
ATOM 764 C CA . TYR A 1 99 ? -0.117 9.710 4.441 1.00 89.44 99 TYR A CA 1
ATOM 765 C C . TYR A 1 99 ? -1.550 10.232 4.578 1.00 89.44 99 TYR A C 1
ATOM 767 O O . TYR A 1 99 ? -1.941 11.073 3.779 1.00 89.44 99 TYR A O 1
ATOM 775 N N . TYR A 1 100 ? -2.304 9.792 5.592 1.00 86.44 100 TYR A N 1
ATOM 776 C CA . TYR A 1 100 ? -3.722 10.144 5.758 1.00 86.44 100 TYR A CA 1
ATOM 777 C C . TYR A 1 100 ? -4.038 10.851 7.088 1.00 86.44 100 TYR A C 1
ATOM 779 O O . TYR A 1 100 ? -5.067 11.504 7.206 1.00 86.44 100 TYR A O 1
ATOM 787 N N . SER A 1 101 ? -3.154 10.811 8.093 1.00 78.06 101 SER A N 1
ATOM 788 C CA . SER A 1 101 ? -3.429 11.435 9.406 1.00 78.06 101 SER A CA 1
ATOM 789 C C . SER A 1 101 ? -3.174 12.946 9.473 1.00 78.06 101 SER A C 1
ATOM 791 O O . SER A 1 101 ? -3.323 13.551 10.533 1.00 78.06 101 SER A O 1
ATOM 793 N N . THR A 1 102 ? -2.802 13.575 8.358 1.00 60.28 102 THR A N 1
ATOM 794 C CA . THR A 1 102 ? -2.670 15.037 8.238 1.00 60.28 102 THR A CA 1
ATOM 795 C C . THR A 1 102 ? -3.975 15.757 7.887 1.00 60.28 102 THR A C 1
ATOM 797 O O . THR A 1 102 ? -3.977 16.986 7.868 1.00 60.28 102 THR A O 1
ATOM 800 N N . GLU A 1 103 ? -5.086 15.048 7.672 1.00 50.38 103 GLU A N 1
ATOM 801 C CA . GLU A 1 103 ? -6.408 15.669 7.502 1.00 50.38 103 GLU A CA 1
ATOM 802 C C . GLU A 1 103 ? -7.062 16.003 8.856 1.00 50.38 103 GLU A C 1
ATOM 804 O O . GLU A 1 103 ? -7.986 15.331 9.316 1.00 50.38 103 GLU A O 1
ATOM 809 N N . THR A 1 104 ? -6.575 17.063 9.512 1.00 34.84 104 THR A N 1
ATOM 810 C CA . THR A 1 104 ? -7.301 17.747 10.606 1.00 34.84 104 THR A CA 1
ATOM 811 C C . THR A 1 104 ? -7.455 19.234 10.351 1.00 34.84 104 THR A C 1
ATOM 813 O O . THR A 1 104 ? -6.497 19.856 9.840 1.00 34.84 104 THR A O 1
#

Foldseek 3Di:
DVLQVLLVCLVPPALVSLVVVVVVVVLLVLLVQLPDPDPVSLLSSLSSLVSSLVSDDPVCSVVSVVSCVVSVSLVSLVVQCVPPDPSSVVSSVVCCVPRPVPPD

InterPro domains:
  IPR000225 Armadillo [PF00514] (14-53)
  IPR000225 Armadillo [SM00185] (14-54)
  IPR011989 Armadillo-like helical [G3DSA:1.25.10.10] (1-102)
  IPR016024 Armadillo-type fold [SSF48371] (1-102)
  IPR032413 Atypical Arm repeat [PF16186] (64-103)

Secondary structure (DSSP, 8-state):
-HHHHHHHHHHH--HHHHHHHHHTT-HHHHHHHTT-S-HHHHHHHHHHHHHHHHHS-TTTHHHHHHHHHHTTHHHHHHHHTT-S-HHHHHHHHHHHHHHTTT--

pLDDT: mean 83.02, std 12.14, range [34.84, 93.81]

Organism: NCBI:txid1234261

Sequence (104 aa):
EAAWCISNLTLSGTPPQVAYVVEQGVIHPLCNLLQQHDAQVLQVCLDAIHNILKQTAADKIDDVTTEIEECGGLDKIENLQNHPSQEIYQQAFDIIEKYYSTET